Protein AF-A0A8J4U6W5-F1 (afdb_monomer_lite)

Secondary structure (DSSP, 8-state):
----GGGG----------S----S-HHHHTT--HHHHHHHHHHHHHHHHHHHHHHHHHHHHHHHHHHHHHHHTT---

Radius of gyration: 23.28 Å; chains: 1; bounding box: 54×15×54 Å

InterPro domains:
  IPR008849 Synaphin [PF05835] (1-77)
  IPR008849 Synaphin [PTHR16705] (1-77)

Organism: Clarias magur (NCBI:txid1594786)

Sequence (77 aa):
MVGNPLKGMGLGGGEDKSEADTPKDPAAAAGMTREEYEEYQKQVVEEKMQRDADFLHRKAERATLRVCLREKYRLPK

pLDDT: mean 77.51, std 21.63, range [31.94, 98.5]

Structure (mmCIF, N/CA/C/O backbone):
data_AF-A0A8J4U6W5-F1
#
_entry.id   AF-A0A8J4U6W5-F1
#
loop_
_atom_site.group_PDB
_atom_site.id
_atom_site.type_symbol
_atom_site.label_atom_id
_atom_site.label_alt_id
_atom_site.label_comp_id
_atom_site.label_asym_id
_atom_site.label_entity_id
_atom_site.label_seq_id
_atom_site.pdbx_PDB_ins_code
_atom_site.Cartn_x
_atom_site.Cartn_y
_atom_site.Cartn_z
_atom_site.occupancy
_atom_site.B_iso_or_equiv
_atom_site.auth_seq_id
_atom_site.auth_comp_id
_atom_site.auth_asym_id
_atom_site.auth_atom_id
_atom_site.pdbx_PDB_model_num
ATOM 1 N N . MET A 1 1 ? -20.954 1.410 -29.466 1.00 57.25 1 MET A N 1
ATOM 2 C CA . MET A 1 1 ? -21.637 1.327 -28.157 1.00 57.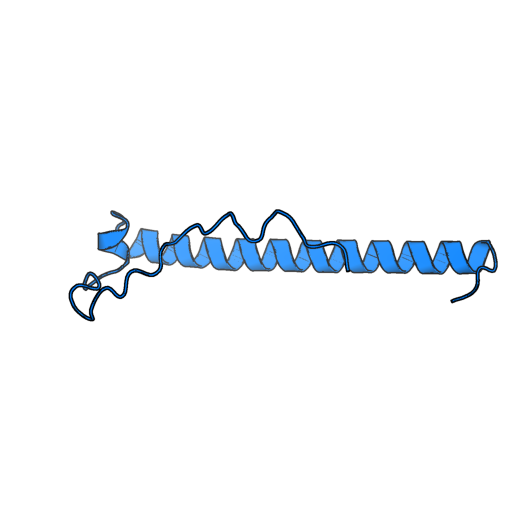25 1 MET A CA 1
A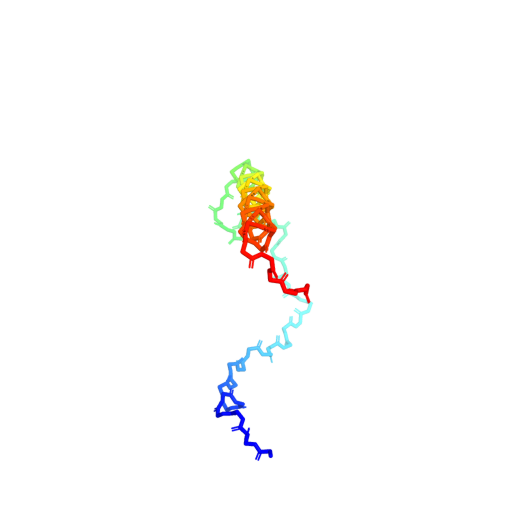TOM 3 C C . MET A 1 1 ? -21.981 -0.127 -27.906 1.00 57.25 1 MET A C 1
ATOM 5 O O . MET A 1 1 ? -22.862 -0.645 -28.573 1.00 57.25 1 MET A O 1
ATOM 9 N N . VAL A 1 2 ? -21.251 -0.797 -27.017 1.00 55.53 2 VAL A N 1
ATOM 10 C CA . VAL A 1 2 ? -21.587 -2.151 -26.555 1.00 55.53 2 VAL A CA 1
ATOM 11 C C . VAL A 1 2 ? -21.895 -2.004 -25.070 1.00 55.53 2 VAL A C 1
ATOM 13 O O . VAL A 1 2 ? -21.031 -1.597 -24.296 1.00 55.53 2 VAL A O 1
ATOM 16 N N . GLY A 1 3 ? -23.170 -2.169 -24.718 1.00 62.72 3 GLY A N 1
ATOM 17 C CA . GLY A 1 3 ? -23.686 -1.952 -23.370 1.00 62.72 3 GLY A CA 1
ATOM 18 C C . GLY A 1 3 ? -23.145 -2.991 -22.393 1.00 62.72 3 GLY A C 1
ATOM 19 O O . GLY A 1 3 ? -23.102 -4.179 -22.695 1.00 62.72 3 GLY A O 1
ATOM 20 N N . ASN A 1 4 ? -22.722 -2.520 -21.223 1.00 68.38 4 ASN A N 1
ATOM 21 C CA . ASN A 1 4 ? -22.206 -3.349 -20.143 1.00 68.38 4 ASN A CA 1
ATOM 22 C C . ASN A 1 4 ? -23.350 -4.192 -19.526 1.00 68.38 4 ASN A C 1
ATOM 24 O O . ASN A 1 4 ? -24.305 -3.599 -19.014 1.00 68.38 4 ASN A O 1
ATOM 28 N N . PRO A 1 5 ? -23.273 -5.538 -19.516 1.00 64.12 5 PRO A N 1
ATOM 29 C CA . PRO A 1 5 ? -24.348 -6.413 -19.027 1.00 64.12 5 PRO A CA 1
ATOM 30 C C . PRO A 1 5 ? -24.554 -6.361 -17.501 1.00 64.12 5 PRO A C 1
ATOM 32 O O . PRO A 1 5 ? -25.497 -6.944 -16.980 1.00 64.12 5 PRO A O 1
ATOM 35 N N . LEU A 1 6 ? -23.717 -5.618 -16.772 1.00 60.09 6 LEU A N 1
ATOM 36 C CA . LEU A 1 6 ? -23.799 -5.467 -15.314 1.00 60.09 6 LEU A CA 1
ATOM 37 C C . LEU A 1 6 ? -24.808 -4.402 -14.851 1.00 60.09 6 LEU A C 1
ATOM 39 O O . LEU A 1 6 ? -24.990 -4.213 -13.653 1.00 60.09 6 LEU A O 1
ATOM 43 N N . LYS A 1 7 ? -25.499 -3.715 -15.772 1.00 58.97 7 LYS A N 1
ATOM 44 C CA . LYS A 1 7 ? -26.503 -2.693 -15.422 1.00 58.97 7 LYS A CA 1
ATOM 45 C C . LYS A 1 7 ? -27.818 -3.274 -14.864 1.00 58.97 7 LYS A C 1
ATOM 47 O O . LYS A 1 7 ? -28.661 -2.514 -14.402 1.00 58.97 7 LYS A O 1
ATOM 52 N N . GLY A 1 8 ? -27.976 -4.600 -14.885 1.00 56.53 8 GLY A N 1
ATOM 53 C CA . GLY A 1 8 ? -29.131 -5.318 -14.332 1.00 56.53 8 GLY A CA 1
ATOM 54 C C . GLY A 1 8 ? -28.918 -5.929 -12.943 1.00 56.53 8 GLY A C 1
ATOM 55 O O . GLY A 1 8 ? -29.879 -6.420 -12.362 1.00 56.53 8 GLY A O 1
ATOM 56 N N . MET A 1 9 ? -27.706 -5.877 -12.376 1.00 48.06 9 MET A N 1
ATOM 57 C CA . MET A 1 9 ? -27.463 -6.313 -10.994 1.00 48.06 9 MET A CA 1
ATOM 58 C C . MET A 1 9 ? -27.798 -5.160 -10.038 1.00 48.06 9 MET A C 1
ATOM 60 O O . MET A 1 9 ? -26.946 -4.607 -9.344 1.00 48.06 9 MET A O 1
ATOM 64 N N . GLY A 1 10 ? -29.065 -4.748 -10.074 1.00 53.28 10 GLY A N 1
ATOM 65 C CA . GLY A 1 10 ? -29.660 -3.900 -9.059 1.00 53.28 10 GLY A CA 1
ATOM 66 C C . GLY A 1 10 ? -29.699 -4.677 -7.753 1.00 53.28 10 GLY A C 1
ATOM 67 O O . GLY A 1 10 ? -30.690 -5.333 -7.449 1.00 53.28 10 GLY A O 1
ATOM 68 N N . LEU A 1 11 ? -28.619 -4.590 -6.976 1.00 43.47 11 LEU A N 1
ATOM 69 C CA . LEU A 1 11 ? -28.685 -4.808 -5.539 1.00 43.47 11 LEU A CA 1
ATOM 70 C C . LEU A 1 11 ? -29.363 -3.566 -4.951 1.00 43.47 11 LEU A C 1
ATOM 72 O O . LEU A 1 11 ? -28.723 -2.629 -4.478 1.00 43.47 11 LEU A O 1
ATOM 76 N N . GLY A 1 12 ? -30.685 -3.535 -5.118 1.00 42.47 12 GLY A N 1
ATOM 77 C CA . GLY A 1 12 ? -31.570 -2.601 -4.454 1.00 42.47 12 GLY A CA 1
ATOM 78 C C . GLY A 1 12 ? -31.475 -2.833 -2.953 1.00 42.47 12 GLY A C 1
ATOM 79 O O . GLY A 1 12 ? -31.955 -3.837 -2.442 1.00 42.47 12 GLY A O 1
ATOM 80 N N . GLY A 1 13 ? -30.827 -1.894 -2.279 1.00 41.31 13 GLY A N 1
ATOM 81 C CA . GLY A 1 13 ? -30.847 -1.703 -0.833 1.00 41.31 13 GLY A CA 1
ATOM 82 C C . GLY A 1 13 ? -31.012 -0.218 -0.527 1.00 41.31 13 GLY A C 1
ATOM 83 O O . GLY A 1 13 ? -30.335 0.317 0.338 1.00 41.31 13 GLY A O 1
ATOM 84 N N . GLY A 1 14 ? -31.834 0.471 -1.322 1.00 47.94 14 GLY A N 1
ATOM 85 C CA . GLY A 1 14 ? -32.323 1.807 -1.011 1.00 47.94 14 GLY A CA 1
ATOM 86 C C . GLY A 1 14 ? -33.564 1.676 -0.143 1.00 47.94 14 GLY A C 1
ATOM 87 O O . GLY A 1 14 ? -34.674 1.824 -0.642 1.00 47.94 14 GLY A O 1
ATOM 88 N N . GLU A 1 15 ? -33.372 1.329 1.127 1.00 31.94 15 GLU A N 1
ATOM 89 C CA . GLU A 1 15 ? -34.380 1.576 2.151 1.00 31.94 15 GLU A CA 1
ATOM 90 C C . GLU A 1 15 ? -34.081 2.938 2.772 1.00 31.94 15 GLU A C 1
ATOM 92 O O . GLU A 1 15 ? -33.137 3.111 3.541 1.00 31.94 15 GLU A O 1
ATOM 97 N N . ASP A 1 16 ? -34.917 3.900 2.402 1.00 41.88 16 ASP A N 1
ATOM 98 C CA . ASP A 1 16 ? -35.261 5.057 3.211 1.00 41.88 16 ASP A CA 1
ATOM 99 C C . ASP A 1 16 ? -35.823 4.525 4.548 1.00 41.88 16 ASP A C 1
ATOM 101 O O . ASP A 1 16 ? -37.000 4.179 4.666 1.00 41.88 16 ASP A O 1
ATOM 105 N N . LYS A 1 17 ? -34.945 4.318 5.534 1.00 36.88 17 LYS A N 1
ATOM 106 C CA . LYS A 1 17 ? -35.313 4.049 6.928 1.00 36.88 17 LYS A CA 1
ATOM 107 C C . LYS A 1 17 ? -34.976 5.288 7.734 1.00 36.88 17 LYS A C 1
ATOM 109 O O . LYS A 1 17 ? -33.854 5.461 8.194 1.00 36.88 17 LYS A O 1
ATOM 114 N N . SER A 1 18 ? -35.983 6.155 7.800 1.00 31.95 18 SER A N 1
ATOM 115 C CA . SER A 1 18 ? -36.412 6.912 8.975 1.00 31.95 18 SER A CA 1
ATOM 116 C C . SER A 1 18 ? -35.358 7.133 10.059 1.00 31.95 18 SER A C 1
ATOM 118 O O . SER A 1 18 ? -34.912 6.189 10.711 1.00 31.95 18 SER A O 1
ATOM 120 N N . GLU A 1 19 ? -35.105 8.410 10.336 1.00 41.06 19 GLU A N 1
ATOM 121 C CA . GLU A 1 19 ? -34.630 8.938 11.615 1.00 41.06 19 GLU A CA 1
ATOM 122 C C . GLU A 1 19 ? -35.489 8.412 12.786 1.00 41.06 19 GLU A C 1
ATOM 124 O O . GLU A 1 19 ? -36.392 9.079 13.280 1.00 41.06 19 GLU A O 1
ATOM 129 N N . ALA A 1 20 ? -35.257 7.177 13.213 1.00 43.03 20 ALA A N 1
ATOM 130 C CA . ALA A 1 20 ? -35.789 6.597 14.433 1.00 43.03 20 ALA A CA 1
ATOM 131 C C . ALA A 1 20 ? -34.973 5.337 14.723 1.00 43.03 20 ALA A C 1
ATOM 133 O O . ALA A 1 20 ? -35.067 4.353 13.998 1.00 43.03 20 ALA A O 1
ATOM 134 N N . ASP A 1 21 ? -34.196 5.391 15.801 1.00 45.09 21 ASP A N 1
ATOM 135 C CA . ASP A 1 21 ? -33.422 4.278 16.358 1.00 45.09 21 ASP A CA 1
ATOM 136 C C . ASP A 1 21 ? -32.017 4.050 15.769 1.00 45.09 21 ASP A C 1
ATOM 138 O O . ASP A 1 21 ? -31.584 2.933 15.498 1.00 45.09 21 ASP A O 1
ATOM 142 N N . THR A 1 22 ? -31.217 5.120 15.677 1.00 50.34 22 THR A N 1
ATOM 143 C CA . THR A 1 22 ? -29.782 4.952 15.958 1.00 50.34 22 THR A CA 1
ATOM 144 C C . THR A 1 22 ? -29.646 4.480 17.408 1.00 50.34 22 THR A C 1
ATOM 146 O O . THR A 1 22 ? -30.056 5.230 18.305 1.00 50.34 22 THR A O 1
ATOM 149 N N . PRO A 1 23 ? -29.084 3.288 17.678 1.00 50.25 23 PRO A N 1
ATOM 150 C CA . PRO A 1 23 ? -28.819 2.861 19.042 1.00 50.25 23 PRO A CA 1
ATOM 151 C C . PRO A 1 23 ? -27.977 3.941 19.724 1.00 50.25 23 PRO A C 1
ATOM 153 O O . PRO A 1 23 ? -26.973 4.395 19.175 1.00 50.25 23 PRO A O 1
ATOM 156 N N . LYS A 1 24 ? -28.416 4.381 20.910 1.00 62.09 24 LYS A N 1
ATOM 157 C CA . LYS A 1 24 ? -27.791 5.466 21.696 1.00 62.09 24 LYS A CA 1
ATOM 158 C C . LYS A 1 24 ? -26.300 5.244 21.987 1.00 62.09 24 LYS A C 1
ATOM 160 O O . LYS A 1 24 ? -25.636 6.182 22.415 1.00 62.09 24 LYS A O 1
ATOM 165 N N . ASP A 1 25 ? -25.796 4.034 21.751 1.00 57.91 25 ASP A N 1
ATOM 166 C CA . ASP A 1 25 ? -24.386 3.691 21.815 1.00 57.91 25 ASP A CA 1
ATOM 167 C C . ASP A 1 25 ? -24.018 2.710 20.674 1.00 57.91 25 ASP A C 1
ATOM 169 O O . ASP A 1 25 ? -24.543 1.590 20.638 1.00 57.91 25 ASP A O 1
ATOM 173 N N . PRO A 1 26 ? -23.137 3.096 19.730 1.00 65.56 26 PRO A N 1
ATOM 174 C CA . PRO A 1 26 ? -22.680 2.210 18.660 1.00 65.56 26 PRO A CA 1
ATOM 175 C C . PRO A 1 26 ? -21.895 0.994 19.182 1.00 65.56 26 PRO A C 1
ATOM 177 O O . PRO A 1 26 ? -21.883 -0.037 18.511 1.00 65.56 26 PRO A O 1
ATOM 180 N N . ALA A 1 27 ? -21.306 1.067 20.383 1.00 65.19 27 ALA A N 1
ATOM 181 C CA . ALA A 1 27 ? -20.655 -0.077 21.021 1.00 65.19 27 ALA A CA 1
ATOM 182 C C . ALA A 1 27 ? -21.679 -1.155 21.412 1.00 65.19 27 ALA A C 1
ATOM 184 O O . ALA A 1 27 ? -21.519 -2.329 21.071 1.00 65.19 27 ALA A O 1
ATOM 185 N N . ALA A 1 28 ? -22.797 -0.743 22.019 1.00 61.78 28 ALA A N 1
ATOM 186 C CA . ALA A 1 28 ? -23.886 -1.645 22.394 1.00 61.78 28 ALA A CA 1
ATOM 187 C C . ALA A 1 28 ? -24.560 -2.291 21.169 1.00 61.78 28 ALA A C 1
ATOM 189 O O . ALA A 1 28 ? -24.963 -3.451 21.224 1.00 61.78 28 ALA A O 1
ATOM 190 N N . ALA A 1 29 ? -24.636 -1.568 20.047 1.00 61.44 29 ALA A N 1
ATOM 191 C CA . ALA A 1 29 ? -25.158 -2.077 18.776 1.00 61.44 29 ALA A CA 1
ATOM 192 C C . ALA A 1 29 ? -24.285 -3.182 18.162 1.00 61.44 29 ALA A C 1
ATOM 194 O O . ALA A 1 29 ? -24.795 -4.094 17.514 1.00 61.44 29 ALA A O 1
ATOM 195 N N . ALA A 1 30 ? -22.972 -3.099 18.383 1.00 69.00 30 ALA A N 1
ATOM 196 C CA . ALA A 1 30 ? -22.003 -4.107 17.974 1.00 69.00 30 ALA A CA 1
ATOM 197 C C . ALA A 1 30 ? -21.862 -5.255 18.994 1.00 69.00 30 ALA A C 1
ATOM 199 O O . ALA A 1 30 ? -21.072 -6.170 18.767 1.00 69.00 30 ALA A O 1
ATOM 200 N N . GLY A 1 31 ? -22.603 -5.217 20.111 1.00 72.25 31 GLY A N 1
ATOM 201 C CA . GLY A 1 31 ? -22.476 -6.186 21.203 1.00 72.25 31 GLY A CA 1
ATOM 202 C C . GLY A 1 31 ? -21.129 -6.119 21.930 1.00 72.25 31 GLY A C 1
ATOM 203 O O . GLY A 1 31 ? -20.762 -7.081 22.599 1.00 72.25 31 GLY A O 1
ATOM 204 N N . MET A 1 32 ? -20.397 -5.011 21.784 1.00 76.19 32 MET A N 1
ATOM 205 C CA . MET A 1 32 ? -19.101 -4.772 22.414 1.00 76.19 32 MET A CA 1
ATOM 206 C C . MET A 1 32 ? -19.259 -3.856 23.624 1.00 76.19 32 MET A C 1
ATOM 208 O O . MET A 1 32 ? -20.144 -2.995 23.677 1.00 76.19 32 MET A O 1
ATOM 212 N N . THR A 1 33 ? -18.368 -4.001 24.597 1.00 83.81 33 THR A N 1
ATOM 213 C CA . THR A 1 33 ? -18.191 -2.963 25.610 1.00 83.81 33 THR A CA 1
ATOM 214 C C . THR A 1 33 ? -17.657 -1.690 24.948 1.00 83.81 33 THR A C 1
ATOM 216 O O . THR A 1 33 ? -17.041 -1.714 23.880 1.00 83.81 33 THR A O 1
ATOM 219 N N . ARG A 1 34 ? -17.902 -0.536 25.572 1.00 81.75 34 ARG A N 1
ATOM 220 C CA . ARG A 1 34 ? -17.458 0.757 25.037 1.00 81.75 34 ARG A CA 1
ATOM 221 C C . ARG A 1 34 ? -15.943 0.812 24.802 1.00 81.75 34 ARG A C 1
ATOM 223 O O . ARG A 1 34 ? -15.505 1.374 23.804 1.00 81.75 34 ARG A O 1
ATOM 230 N N . GLU A 1 35 ? -15.168 0.202 25.694 1.00 82.94 35 GLU A N 1
ATOM 231 C CA . GLU A 1 35 ? -13.705 0.136 25.606 1.00 82.94 35 GLU A CA 1
ATOM 232 C C . GLU A 1 35 ? -13.253 -0.711 24.405 1.00 82.94 35 GLU A C 1
ATOM 234 O O . GLU A 1 35 ? -12.429 -0.261 23.610 1.00 82.94 35 GLU A O 1
ATOM 239 N N . GLU A 1 36 ? -13.869 -1.878 24.196 1.00 84.62 36 GLU A N 1
ATOM 240 C CA . GLU A 1 36 ? -13.601 -2.739 23.034 1.00 84.62 36 GLU A CA 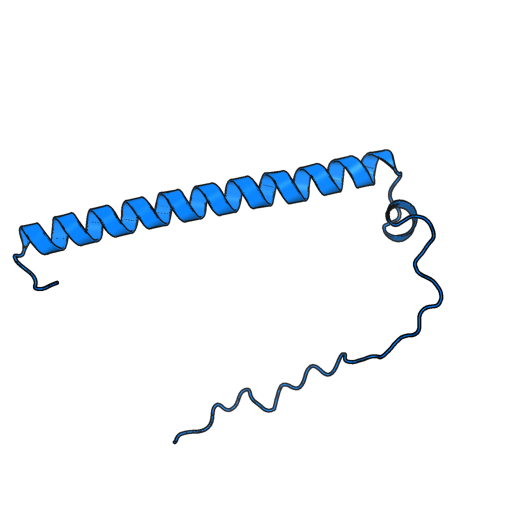1
ATOM 241 C C . GLU A 1 36 ? -13.948 -2.047 21.708 1.00 84.62 36 GLU A C 1
ATOM 243 O O . GLU A 1 36 ? -13.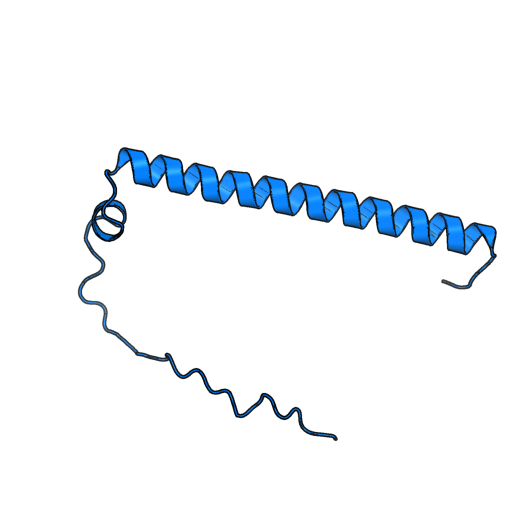222 -2.185 20.723 1.00 84.62 36 GLU A O 1
ATOM 248 N N . TYR A 1 37 ? -15.026 -1.258 21.669 1.00 85.50 37 TYR A N 1
ATOM 249 C CA . TYR A 1 37 ? -15.405 -0.512 20.469 1.00 85.50 37 TYR A CA 1
ATOM 250 C C . TYR A 1 37 ? -14.398 0.597 20.126 1.00 85.50 37 TYR A C 1
ATOM 252 O O . TYR A 1 37 ? -14.068 0.803 18.955 1.00 85.50 37 TYR A O 1
ATOM 260 N N . GLU A 1 38 ? -13.880 1.305 21.132 1.00 87.81 38 GLU A N 1
ATOM 261 C CA . GLU A 1 38 ? -12.851 2.331 20.937 1.00 87.81 38 GLU A CA 1
ATOM 262 C C . GLU A 1 38 ? -11.529 1.723 20.442 1.00 87.81 38 GLU A C 1
ATOM 264 O O . GLU A 1 38 ? -10.880 2.291 19.559 1.00 87.81 38 GLU A O 1
ATOM 269 N N . GLU A 1 39 ? -11.137 0.556 20.956 1.00 90.00 39 GLU A N 1
ATOM 270 C CA . GLU A 1 39 ? -9.975 -0.185 20.455 1.00 90.00 39 GLU A CA 1
ATOM 271 C C . GLU A 1 39 ? -10.189 -0.709 19.035 1.00 90.00 39 GLU A C 1
ATOM 273 O O . GLU A 1 39 ? -9.309 -0.551 18.188 1.00 90.00 39 GLU A O 1
ATOM 278 N N . TYR A 1 40 ? -11.371 -1.248 18.737 1.00 87.44 40 TYR A N 1
ATOM 279 C CA . TYR A 1 40 ? -11.724 -1.685 17.390 1.00 87.44 40 TYR A CA 1
ATOM 280 C C . TYR A 1 40 ? -11.634 -0.532 16.384 1.00 87.44 40 TYR A C 1
ATOM 282 O O . TYR A 1 40 ? -11.044 -0.681 15.313 1.00 87.44 40 TYR A O 1
ATOM 290 N N . GLN A 1 41 ? -12.146 0.654 16.729 1.00 88.12 41 GLN A N 1
ATOM 291 C CA . GLN A 1 41 ? -12.015 1.821 15.858 1.00 88.12 41 GLN A CA 1
ATOM 292 C C . GLN A 1 41 ? -10.555 2.214 15.622 1.00 88.12 41 GLN A C 1
ATOM 294 O O . GLN A 1 41 ? -10.185 2.517 14.484 1.00 88.12 41 GLN A O 1
ATOM 299 N N . LYS A 1 42 ? -9.718 2.187 16.667 1.00 92.44 42 LYS A N 1
ATOM 300 C CA . LYS A 1 42 ? -8.278 2.450 16.530 1.00 92.44 42 LYS A CA 1
ATOM 301 C C . LYS A 1 42 ? -7.628 1.442 15.584 1.00 92.44 42 LYS A C 1
ATOM 303 O O . LYS A 1 42 ? -6.956 1.864 14.648 1.00 92.44 42 LYS A O 1
ATOM 308 N N . GLN A 1 43 ? -7.904 0.149 15.751 1.00 92.50 43 GLN A N 1
ATOM 309 C CA . GLN A 1 43 ? -7.380 -0.907 14.879 1.00 92.50 43 GLN A CA 1
ATOM 310 C C . GLN A 1 43 ? -7.801 -0.706 13.420 1.00 92.50 43 GLN A C 1
ATOM 312 O O . GLN A 1 43 ? -6.959 -0.745 12.527 1.00 92.50 43 GLN A O 1
ATOM 317 N N . VAL A 1 44 ? -9.075 -0.399 13.156 1.00 93.50 44 VAL A N 1
ATOM 318 C CA . VAL A 1 44 ? -9.566 -0.151 11.788 1.00 93.50 44 VAL A CA 1
ATOM 319 C C . VAL A 1 44 ? -8.836 1.023 11.127 1.00 93.50 44 VAL A C 1
ATOM 321 O O . VAL A 1 44 ? -8.506 0.966 9.937 1.00 93.50 44 VAL A O 1
ATOM 324 N N . VAL A 1 45 ? -8.576 2.096 11.880 1.00 95.12 45 VAL A N 1
ATOM 325 C CA . VAL A 1 45 ? -7.826 3.257 11.381 1.00 95.12 45 VAL A CA 1
ATOM 326 C C . VAL A 1 45 ? -6.361 2.898 11.144 1.00 95.12 45 VAL A C 1
ATOM 328 O O . VAL A 1 45 ? -5.840 3.195 10.069 1.00 95.12 45 VAL A O 1
ATOM 331 N N . GLU A 1 46 ? -5.708 2.232 12.094 1.00 94.88 46 GLU A N 1
ATOM 332 C CA . GLU A 1 46 ? -4.306 1.823 11.984 1.00 94.88 46 GLU A CA 1
ATOM 333 C C . GLU A 1 46 ? -4.078 0.866 10.811 1.00 94.88 46 GLU A C 1
ATOM 335 O O . GLU A 1 46 ? -3.193 1.100 9.987 1.00 94.88 46 GLU A O 1
ATOM 340 N N . GLU A 1 47 ? -4.917 -0.158 10.654 1.00 95.62 47 GLU A N 1
ATOM 341 C CA . GLU A 1 47 ? -4.840 -1.090 9.529 1.00 95.62 47 GLU A CA 1
ATOM 342 C C . GLU A 1 47 ? -5.064 -0.388 8.192 1.00 95.62 47 GLU A C 1
ATOM 344 O O . GLU A 1 47 ? -4.414 -0.7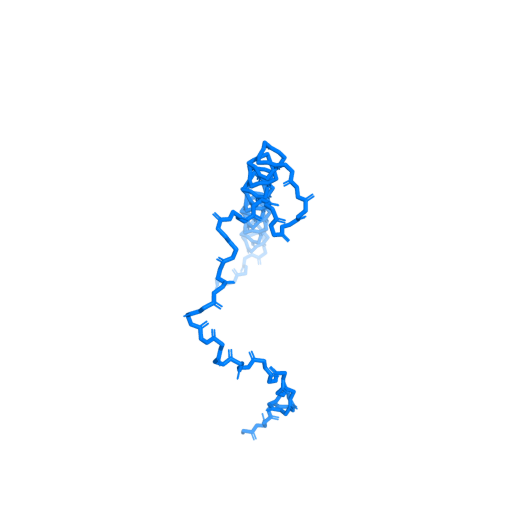05 7.193 1.00 95.62 47 GLU A O 1
ATOM 349 N N . LYS A 1 48 ? -5.992 0.575 8.136 1.00 96.75 48 LYS A N 1
ATOM 350 C CA . LYS A 1 48 ? -6.193 1.377 6.928 1.00 96.75 48 LYS A CA 1
ATOM 351 C C . LYS A 1 48 ? -4.944 2.197 6.612 1.00 96.75 48 LYS A C 1
ATOM 353 O O . LYS A 1 48 ? -4.504 2.191 5.466 1.00 96.75 48 LYS A O 1
ATOM 358 N N . MET A 1 49 ? -4.357 2.855 7.611 1.00 96.75 49 MET A N 1
ATOM 359 C CA . MET A 1 49 ? -3.130 3.632 7.435 1.00 96.75 49 MET A CA 1
ATOM 360 C C . MET A 1 49 ? -1.965 2.762 6.954 1.00 96.75 49 MET A C 1
ATOM 362 O O . MET A 1 49 ? -1.260 3.156 6.027 1.00 96.75 49 MET A O 1
ATOM 366 N N . GLN A 1 50 ? -1.786 1.572 7.531 1.00 97.06 50 GLN A N 1
ATOM 367 C CA . GLN A 1 50 ? -0.756 0.620 7.105 1.00 97.06 50 GLN A CA 1
ATOM 368 C C . GLN A 1 50 ? -0.982 0.156 5.662 1.00 97.06 50 GLN A C 1
ATOM 370 O O . GLN A 1 50 ? -0.065 0.215 4.844 1.00 97.06 50 GLN A O 1
ATOM 375 N N . ARG A 1 51 ? -2.218 -0.217 5.304 1.00 97.94 51 ARG A N 1
ATOM 376 C CA . ARG A 1 51 ? -2.561 -0.617 3.929 1.00 97.94 51 ARG A CA 1
ATOM 377 C C . ARG A 1 51 ? -2.320 0.499 2.918 1.00 97.94 51 ARG A C 1
ATOM 379 O O . ARG A 1 51 ? -1.802 0.235 1.832 1.00 97.94 51 ARG A O 1
ATOM 386 N N . ASP A 1 52 ? -2.682 1.731 3.261 1.00 97.75 52 ASP A N 1
ATOM 387 C CA . ASP A 1 52 ? -2.472 2.888 2.392 1.00 97.75 52 ASP A CA 1
ATOM 388 C C . ASP A 1 52 ? -0.970 3.180 2.222 1.00 97.75 52 ASP A C 1
ATOM 390 O O . ASP A 1 52 ? -0.514 3.430 1.102 1.00 97.75 52 ASP A O 1
ATOM 394 N N . ALA A 1 53 ? -0.179 3.070 3.294 1.00 98.00 53 ALA A N 1
ATOM 395 C CA . ALA A 1 53 ? 1.275 3.213 3.241 1.00 98.00 53 ALA A CA 1
ATOM 396 C C . ALA A 1 53 ? 1.931 2.138 2.355 1.00 98.00 53 ALA A C 1
ATOM 398 O O . ALA A 1 53 ? 2.708 2.472 1.455 1.00 98.00 53 ALA A O 1
ATOM 399 N N . ASP A 1 54 ? 1.560 0.868 2.531 1.00 98.12 54 ASP A N 1
ATOM 400 C CA . ASP A 1 54 ? 2.050 -0.247 1.714 1.00 98.12 54 ASP A CA 1
ATOM 401 C C . ASP A 1 54 ? 1.690 -0.076 0.238 1.00 98.12 54 ASP A C 1
ATOM 403 O O . ASP A 1 54 ? 2.506 -0.320 -0.659 1.00 98.12 54 ASP A O 1
ATOM 407 N N . PHE A 1 55 ? 0.461 0.366 -0.039 1.00 98.38 55 PHE A N 1
ATOM 408 C CA . PHE A 1 55 ? 0.019 0.637 -1.398 1.00 98.38 55 PHE A CA 1
ATOM 409 C C . PHE A 1 55 ? 0.851 1.748 -2.044 1.00 98.38 55 PHE A C 1
ATOM 411 O O . PHE A 1 55 ? 1.295 1.599 -3.188 1.00 98.38 55 PHE A O 1
ATOM 418 N N . LEU A 1 56 ? 1.088 2.849 -1.326 1.00 98.31 56 LEU A N 1
ATOM 419 C CA . LEU A 1 56 ? 1.919 3.952 -1.808 1.00 98.31 56 LEU A CA 1
ATOM 420 C C . LEU A 1 56 ? 3.361 3.506 -2.057 1.00 98.31 56 LEU A C 1
ATOM 422 O O . LEU A 1 56 ? 3.912 3.833 -3.111 1.00 98.31 56 LEU A O 1
ATOM 426 N N . HIS A 1 57 ? 3.934 2.708 -1.155 1.00 98.12 57 HIS A N 1
ATOM 427 C CA . HIS A 1 57 ? 5.282 2.166 -1.300 1.00 98.12 57 HIS A CA 1
ATOM 428 C C . HIS A 1 57 ? 5.404 1.302 -2.561 1.00 98.12 57 HIS A C 1
ATOM 430 O O . HIS A 1 57 ? 6.184 1.612 -3.463 1.00 98.12 57 HIS A O 1
ATOM 436 N N . ARG A 1 58 ? 4.542 0.288 -2.706 1.00 98.19 58 ARG A N 1
ATOM 437 C CA . ARG A 1 58 ? 4.540 -0.606 -3.879 1.00 98.19 58 ARG A CA 1
ATOM 438 C C . ARG A 1 58 ? 4.264 0.143 -5.181 1.00 98.19 58 ARG A C 1
ATOM 440 O O . ARG A 1 58 ? 4.799 -0.197 -6.239 1.00 98.19 58 ARG A O 1
ATOM 447 N N . LYS A 1 59 ? 3.414 1.174 -5.138 1.00 98.50 59 LYS A N 1
ATOM 448 C CA . LYS A 1 59 ? 3.145 2.039 -6.295 1.00 98.50 59 LYS A CA 1
ATOM 449 C C . LYS A 1 59 ? 4.389 2.830 -6.699 1.00 98.50 59 LYS A C 1
ATOM 451 O O . LYS A 1 59 ? 4.658 2.924 -7.899 1.00 98.50 59 LYS A O 1
ATOM 456 N N . ALA A 1 60 ? 5.129 3.371 -5.732 1.00 98.31 60 ALA A N 1
ATOM 457 C CA . ALA A 1 60 ? 6.381 4.079 -5.973 1.00 98.31 60 ALA A CA 1
ATOM 458 C C . ALA A 1 60 ? 7.447 3.139 -6.554 1.00 98.31 60 ALA A C 1
ATOM 460 O O . ALA A 1 60 ? 7.993 3.434 -7.614 1.00 98.31 60 ALA A O 1
ATOM 461 N N . GLU A 1 61 ? 7.658 1.964 -5.955 1.00 98.25 61 GLU A N 1
ATOM 462 C CA . GLU A 1 61 ? 8.588 0.943 -6.464 1.00 98.25 61 GLU A CA 1
ATOM 463 C C . GLU A 1 61 ? 8.272 0.552 -7.910 1.00 98.25 61 GLU A C 1
ATOM 465 O O . GLU A 1 61 ? 9.148 0.546 -8.779 1.00 98.25 61 GLU A O 1
ATOM 470 N N . ARG A 1 62 ? 6.992 0.291 -8.208 1.00 98.44 62 ARG A N 1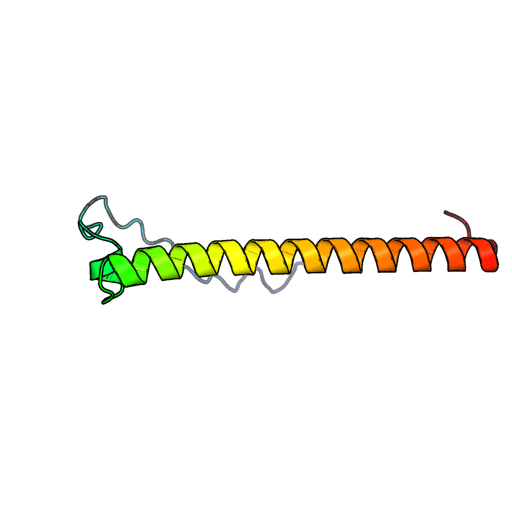
ATOM 471 C CA . ARG A 1 62 ? 6.556 -0.058 -9.564 1.00 98.44 62 ARG A CA 1
ATOM 472 C C . ARG A 1 62 ? 6.819 1.072 -10.556 1.00 98.44 62 ARG A C 1
ATOM 474 O O . ARG A 1 62 ? 7.210 0.809 -11.695 1.00 98.44 62 ARG A O 1
ATOM 481 N N . ALA A 1 63 ? 6.581 2.320 -10.155 1.00 98.00 63 ALA A N 1
ATOM 482 C CA . ALA A 1 63 ? 6.855 3.479 -10.996 1.00 98.00 63 ALA A CA 1
ATOM 483 C C . ALA A 1 63 ? 8.358 3.609 -11.283 1.00 98.00 63 ALA A C 1
ATOM 485 O O . ALA A 1 63 ? 8.727 3.772 -12.447 1.00 98.00 63 ALA A O 1
ATOM 486 N N . THR A 1 64 ? 9.205 3.449 -10.263 1.00 97.75 64 THR A N 1
ATOM 487 C CA . THR A 1 64 ? 10.668 3.471 -10.389 1.00 97.75 64 THR A CA 1
ATOM 488 C C . THR A 1 64 ? 11.157 2.399 -11.356 1.00 97.75 64 THR A C 1
ATOM 490 O O . THR A 1 64 ? 11.834 2.719 -12.331 1.00 97.75 64 THR A O 1
ATOM 493 N N . LEU A 1 65 ? 10.731 1.142 -11.178 1.00 97.50 65 LEU A N 1
ATOM 494 C CA . LEU A 1 65 ? 11.098 0.050 -12.086 1.00 97.50 65 LEU A CA 1
ATOM 495 C C . LEU A 1 65 ? 10.679 0.338 -13.531 1.00 97.50 65 LEU A C 1
ATOM 497 O O . LEU A 1 65 ? 11.455 0.119 -14.462 1.00 97.50 65 LEU A O 1
ATOM 501 N N . ARG A 1 66 ? 9.467 0.872 -13.732 1.00 97.38 66 ARG A N 1
ATOM 502 C CA . ARG A 1 66 ? 8.981 1.237 -15.068 1.00 97.38 66 ARG A CA 1
ATOM 503 C C . ARG A 1 66 ? 9.859 2.305 -15.718 1.00 97.38 66 ARG A C 1
ATOM 505 O O . ARG A 1 66 ? 10.122 2.205 -16.913 1.00 97.38 66 ARG A O 1
ATOM 512 N N . VAL A 1 67 ? 10.292 3.315 -14.961 1.00 97.12 67 VAL A N 1
ATOM 513 C CA . VAL A 1 67 ? 11.181 4.375 -15.462 1.00 97.12 67 VAL A CA 1
ATOM 514 C C . VAL A 1 67 ? 12.546 3.797 -15.829 1.00 97.12 67 VAL A C 1
ATOM 516 O O . VAL A 1 67 ? 12.966 3.960 -16.972 1.00 97.12 67 VAL A O 1
ATOM 519 N N . CYS A 1 68 ? 13.178 3.032 -14.936 1.00 96.94 68 CYS A N 1
ATOM 520 C CA . CYS A 1 68 ? 14.489 2.432 -15.197 1.00 96.94 68 CYS A CA 1
ATOM 521 C C . CYS A 1 68 ? 14.480 1.520 -16.435 1.00 96.94 68 CYS A C 1
ATOM 523 O O . CYS A 1 68 ? 15.389 1.574 -17.261 1.00 96.94 68 CYS A O 1
ATOM 525 N N . LEU A 1 69 ? 13.442 0.691 -16.600 1.00 97.44 69 LEU A N 1
ATOM 526 C CA . LEU A 1 69 ? 13.316 -0.188 -17.768 1.00 97.44 69 LEU A CA 1
ATOM 527 C C . LEU A 1 69 ? 13.057 0.601 -19.054 1.00 97.44 69 LEU A C 1
ATOM 529 O O . LEU A 1 69 ? 13.634 0.288 -20.095 1.00 97.44 69 LEU A O 1
ATOM 533 N N . ARG A 1 70 ? 12.219 1.640 -18.987 1.00 97.81 70 ARG A N 1
ATOM 534 C CA . ARG A 1 70 ? 11.956 2.528 -20.122 1.00 97.81 70 ARG A CA 1
ATOM 535 C C . ARG A 1 70 ? 13.238 3.199 -20.603 1.00 97.81 70 ARG A C 1
ATOM 537 O O . ARG A 1 70 ? 13.490 3.207 -21.802 1.00 97.81 70 ARG A O 1
ATOM 544 N N . GLU A 1 71 ? 14.055 3.703 -19.685 1.00 96.62 71 GLU A N 1
ATOM 545 C CA . GLU A 1 71 ? 15.349 4.315 -19.999 1.00 96.62 71 GLU A CA 1
ATOM 546 C C . GLU A 1 71 ? 16.337 3.294 -20.570 1.00 96.62 71 GLU A C 1
ATOM 548 O O . GLU A 1 71 ? 16.910 3.532 -21.635 1.00 96.62 71 GLU A O 1
ATOM 553 N N . LYS A 1 72 ? 16.471 2.122 -19.930 1.00 98.06 72 LYS A N 1
ATOM 554 C CA . LYS A 1 72 ? 17.366 1.040 -20.375 1.00 98.06 72 LYS A CA 1
ATOM 555 C C . LYS A 1 72 ? 17.120 0.637 -21.830 1.00 98.06 72 LYS A C 1
ATOM 557 O O . LYS A 1 72 ? 18.074 0.410 -22.570 1.00 98.06 72 LYS A O 1
ATOM 562 N N . TYR A 1 73 ? 15.855 0.560 -22.238 1.00 98.06 73 TYR A N 1
ATOM 563 C CA . TYR A 1 73 ? 15.463 0.155 -23.590 1.00 98.06 73 TYR A CA 1
ATOM 564 C C . TYR A 1 73 ? 15.065 1.328 -24.496 1.00 98.06 73 TYR A C 1
ATOM 566 O O . TYR A 1 73 ? 14.563 1.097 -25.593 1.00 98.06 73 TYR A O 1
ATOM 574 N N . ARG A 1 74 ? 15.300 2.579 -24.067 1.00 96.44 74 ARG A N 1
ATOM 575 C CA . ARG A 1 74 ? 14.997 3.811 -24.823 1.00 96.44 74 ARG A CA 1
ATOM 576 C C . ARG A 1 74 ? 13.552 3.877 -25.339 1.00 96.44 74 ARG A C 1
ATOM 578 O O . ARG A 1 74 ? 13.294 4.329 -26.453 1.00 96.44 74 ARG A O 1
ATOM 585 N N . LEU A 1 75 ? 12.604 3.415 -24.529 1.00 95.50 75 LEU A N 1
ATOM 586 C CA . LEU A 1 75 ? 11.186 3.418 -24.872 1.00 95.50 75 LEU A CA 1
ATOM 587 C C . LEU A 1 75 ? 10.592 4.837 -24.732 1.00 95.50 75 LEU A C 1
ATOM 589 O O . LEU A 1 75 ? 10.950 5.560 -23.795 1.00 95.50 75 LEU A O 1
ATOM 593 N N . PRO A 1 76 ? 9.666 5.244 -25.622 1.00 91.69 76 PRO A N 1
ATOM 594 C CA . PRO A 1 76 ? 8.999 6.541 -25.538 1.00 91.69 76 PRO A CA 1
ATOM 595 C C . PRO A 1 76 ? 8.126 6.659 -24.276 1.00 91.69 76 PRO A C 1
ATOM 597 O O . PRO A 1 76 ? 7.772 5.661 -23.635 1.00 91.69 76 PRO A O 1
ATOM 600 N N . LYS A 1 77 ? 7.837 7.903 -23.878 1.00 83.25 77 LYS A N 1
ATOM 601 C CA . LYS A 1 77 ? 7.164 8.210 -22.609 1.00 83.25 77 LYS A CA 1
ATOM 602 C C . LYS A 1 77 ? 5.668 7.933 -22.618 1.00 83.25 77 LYS A C 1
ATOM 604 O O . LYS A 1 77 ? 5.016 8.273 -23.621 1.00 83.25 77 LYS A O 1
#

Foldseek 3Di:
DDDDPCPPPPPPPPDPDDPDDPPPDVCVVVVHDPVVVVVVVVVVVVVVVVVVVVVVVVVVVVVVVVVVVCVVVVPDD